Protein AF-A0A9E6EIQ5-F1 (afdb_monomer)

pLDDT: mean 88.14, std 11.36, range [39.94, 97.75]

Sequence (71 aa):
MTDTNIYLPHLMRIAKITEEAPAVKTFRLEFMDAAAAEAFNFETGQFGLYSAFGEGESTFCIASSPTRKGY

Foldseek 3Di:
DPPPPPPDDFDWDQPDWDDDDVVDIDTDIDGPDPVCLVPDADDPPDWDWDADPPPGIDIDRDPDDRVDHDD

Radius of gyration: 13.44 Å; Cα contacts (8 Å, |Δi|>4): 74; chains: 1; bounding box: 25×28×43 Å

Structure (mmCIF, N/CA/C/O backbone):
data_AF-A0A9E6EIQ5-F1
#
_entry.id   AF-A0A9E6EIQ5-F1
#
loop_
_atom_site.group_PDB
_atom_site.id
_atom_site.type_symbol
_atom_site.label_atom_id
_atom_site.label_alt_id
_atom_site.label_comp_id
_atom_site.label_asym_id
_atom_site.label_entity_id
_atom_site.label_seq_id
_atom_site.pdbx_PDB_ins_code
_atom_site.Cartn_x
_atom_site.Cartn_y
_atom_site.Cartn_z
_atom_site.occupancy
_atom_site.B_iso_or_equiv
_atom_site.auth_seq_id
_atom_site.auth_comp_id
_atom_site.auth_asym_id
_atom_site.auth_atom_id
_atom_site.pdbx_PDB_model_num
ATOM 1 N N . MET A 1 1 ? -11.717 -5.936 26.662 1.00 39.94 1 MET A N 1
ATOM 2 C CA . MET A 1 1 ? -11.267 -4.905 25.708 1.00 39.94 1 MET A CA 1
ATOM 3 C C . MET A 1 1 ? -10.205 -5.580 24.871 1.00 39.94 1 MET A C 1
ATOM 5 O O . MET A 1 1 ? -9.204 -5.991 25.438 1.00 39.94 1 MET A O 1
ATOM 9 N N . THR A 1 2 ? -10.490 -5.887 23.608 1.00 45.66 2 THR A N 1
ATOM 10 C CA . THR A 1 2 ? -9.493 -6.487 22.714 1.00 45.66 2 THR A CA 1
ATOM 11 C C . THR A 1 2 ? -8.436 -5.431 22.449 1.00 45.66 2 THR A C 1
ATOM 13 O O . THR A 1 2 ? -8.730 -4.407 21.842 1.00 45.66 2 THR A O 1
ATOM 16 N N . ASP A 1 3 ? -7.260 -5.653 23.014 1.00 54.62 3 ASP A N 1
ATOM 17 C CA . ASP A 1 3 ? -6.097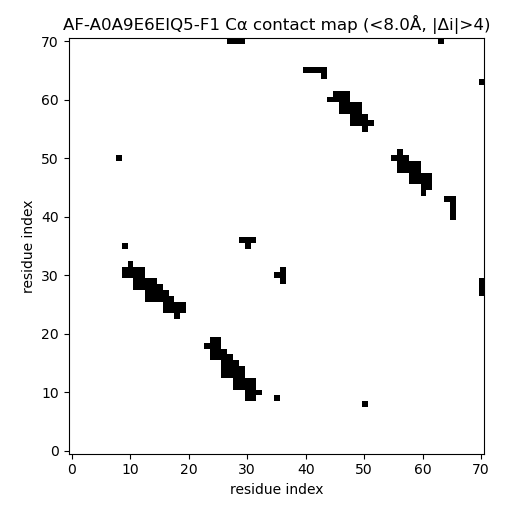 -4.792 22.879 1.00 54.62 3 ASP A CA 1
ATOM 18 C C . ASP A 1 3 ? -5.709 -4.717 21.393 1.00 54.62 3 ASP A C 1
ATOM 20 O O . ASP A 1 3 ? -5.477 -5.749 20.755 1.00 54.62 3 AS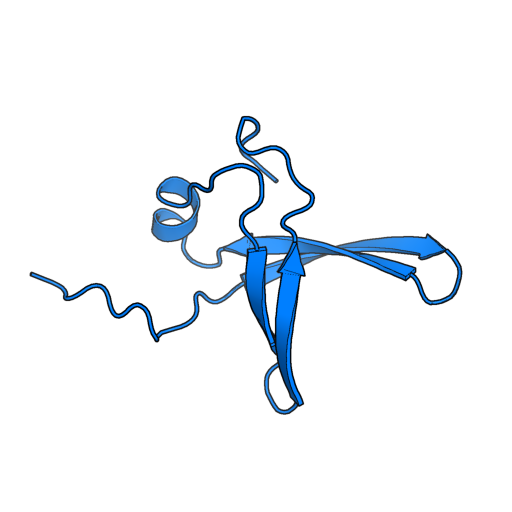P A O 1
ATOM 24 N N . THR A 1 4 ? -5.729 -3.520 20.805 1.00 72.06 4 THR A N 1
ATOM 25 C CA . THR A 1 4 ? -5.377 -3.318 19.394 1.00 72.06 4 THR A CA 1
ATOM 26 C C . THR A 1 4 ? -3.862 -3.422 19.266 1.00 72.06 4 THR A C 1
ATOM 28 O O . THR A 1 4 ? -3.140 -2.452 19.486 1.00 72.06 4 THR A O 1
ATOM 31 N N . ASN A 1 5 ? -3.359 -4.615 18.949 1.00 82.00 5 ASN A N 1
ATOM 32 C CA . ASN A 1 5 ? -1.927 -4.838 18.790 1.00 82.00 5 ASN A CA 1
ATOM 33 C C . ASN A 1 5 ? -1.414 -4.184 17.497 1.00 82.00 5 ASN A C 1
ATOM 35 O O . ASN A 1 5 ? -1.568 -4.739 16.412 1.00 82.00 5 ASN A O 1
ATOM 39 N N . ILE A 1 6 ? -0.752 -3.035 17.634 1.00 80.62 6 ILE A N 1
ATOM 40 C CA . ILE A 1 6 ? -0.172 -2.271 16.519 1.00 80.62 6 ILE A CA 1
ATOM 41 C C . ILE A 1 6 ? 0.968 -2.996 15.788 1.00 80.62 6 ILE A C 1
ATOM 43 O O . ILE A 1 6 ? 1.335 -2.596 14.689 1.00 80.62 6 ILE A O 1
ATOM 47 N N . TYR A 1 7 ? 1.539 -4.044 16.388 1.00 83.38 7 TYR A N 1
ATOM 48 C CA . TYR A 1 7 ? 2.599 -4.852 15.782 1.00 83.38 7 TYR A CA 1
ATOM 49 C C . TYR A 1 7 ? 2.057 -6.023 14.963 1.00 83.38 7 TYR A C 1
ATOM 51 O O . TYR A 1 7 ? 2.835 -6.731 14.326 1.00 83.38 7 TYR A O 1
ATOM 59 N N . LEU A 1 8 ? 0.744 -6.269 14.998 1.00 88.25 8 LEU A N 1
ATOM 60 C CA . LEU A 1 8 ? 0.135 -7.302 14.176 1.00 88.25 8 LEU A CA 1
ATOM 61 C C . LEU A 1 8 ? -0.236 -6.700 12.811 1.00 88.25 8 LEU A C 1
ATOM 63 O O . LEU A 1 8 ? -1.087 -5.809 12.759 1.00 88.25 8 LEU A O 1
ATOM 67 N N . PRO A 1 9 ? 0.362 -7.166 11.701 1.00 90.56 9 PRO A N 1
ATOM 68 C CA . PRO A 1 9 ? 0.035 -6.639 10.387 1.00 90.56 9 PRO A CA 1
ATOM 69 C C . PRO A 1 9 ? -1.381 -7.049 9.971 1.00 90.56 9 PRO A C 1
ATOM 71 O O . PRO A 1 9 ? -1.852 -8.151 10.268 1.00 90.56 9 PRO A O 1
ATOM 74 N N . HIS A 1 10 ? -2.045 -6.180 9.214 1.00 92.25 10 HIS A N 1
ATOM 75 C CA . HIS A 1 10 ? -3.294 -6.531 8.550 1.00 92.25 10 HIS A CA 1
ATOM 76 C C . HIS A 1 10 ? -3.014 -7.348 7.287 1.00 92.25 10 HIS A C 1
ATOM 78 O O . HIS A 1 10 ? -2.211 -6.952 6.441 1.00 92.25 10 HIS A O 1
ATOM 84 N N . LEU A 1 11 ? -3.718 -8.470 7.127 1.00 94.25 11 LEU A N 1
ATOM 85 C CA . LEU A 1 11 ? -3.641 -9.263 5.904 1.00 94.25 11 LEU A CA 1
ATOM 86 C C . LEU A 1 11 ? -4.351 -8.550 4.749 1.00 94.25 11 LEU A C 1
ATOM 88 O O . LEU A 1 11 ? -5.511 -8.140 4.862 1.00 94.25 11 LEU A O 1
ATOM 92 N N . MET A 1 12 ? -3.647 -8.456 3.623 1.00 94.00 12 MET A N 1
ATOM 93 C CA . MET A 1 12 ? -4.104 -7.804 2.398 1.00 94.00 12 MET A CA 1
ATOM 94 C C . MET A 1 12 ? -4.143 -8.799 1.246 1.00 94.00 12 MET A C 1
ATOM 96 O O . MET A 1 12 ? -3.271 -9.657 1.113 1.00 94.00 12 MET A O 1
ATOM 100 N N . ARG A 1 13 ? -5.119 -8.634 0.359 1.00 94.62 13 ARG A N 1
ATOM 101 C CA . ARG A 1 13 ? -5.197 -9.310 -0.936 1.00 94.62 13 ARG A CA 1
ATOM 102 C C . ARG A 1 13 ? -4.755 -8.347 -2.033 1.00 94.62 13 ARG A C 1
ATOM 104 O O . ARG A 1 13 ? -5.210 -7.208 -2.075 1.00 94.62 13 ARG A O 1
ATOM 111 N N . ILE A 1 14 ? -3.936 -8.822 -2.970 1.00 95.19 14 ILE A N 1
ATOM 112 C CA . ILE A 1 14 ? -3.672 -8.097 -4.219 1.00 95.19 14 ILE A CA 1
ATOM 113 C C . ILE A 1 14 ? -4.899 -8.260 -5.121 1.00 95.19 14 ILE A C 1
ATOM 115 O O . ILE A 1 14 ? -5.111 -9.318 -5.710 1.00 95.19 14 ILE A O 1
ATOM 119 N N . ALA A 1 15 ? -5.724 -7.222 -5.204 1.00 95.00 15 ALA A N 1
ATOM 120 C CA . ALA A 1 15 ? -6.953 -7.218 -5.992 1.00 95.00 15 ALA A CA 1
ATOM 121 C C . ALA A 1 15 ? -6.702 -6.928 -7.476 1.00 95.00 15 ALA A C 1
ATOM 123 O O . ALA A 1 15 ? -7.433 -7.396 -8.347 1.00 95.00 15 ALA A O 1
ATOM 124 N N . LYS A 1 16 ? -5.655 -6.152 -7.777 1.00 95.88 16 LYS A N 1
ATOM 125 C CA . LYS A 1 16 ? -5.244 -5.840 -9.148 1.00 95.88 16 LYS A CA 1
ATOM 126 C C . LYS A 1 16 ? -3.747 -5.569 -9.213 1.00 95.88 16 LYS A C 1
ATOM 128 O O . LYS A 1 16 ? -3.183 -4.955 -8.311 1.00 95.88 16 LYS A O 1
ATOM 133 N N . ILE A 1 17 ? -3.140 -5.970 -10.323 1.00 96.56 17 ILE A N 1
ATOM 134 C CA . ILE A 1 17 ? -1.786 -5.580 -10.714 1.00 96.56 17 ILE A CA 1
ATOM 135 C C . ILE A 1 17 ? -1.906 -4.825 -12.038 1.00 96.56 17 ILE A C 1
ATOM 137 O O . ILE A 1 17 ? -2.526 -5.328 -12.974 1.00 96.56 17 ILE A O 1
ATOM 141 N N . THR A 1 18 ? -1.336 -3.627 -12.111 1.00 96.56 18 THR A N 1
ATOM 142 C CA . THR A 1 18 ? -1.222 -2.846 -13.348 1.00 96.56 18 THR A CA 1
ATOM 143 C C . THR A 1 18 ? 0.255 -2.703 -13.692 1.00 96.56 18 THR A C 1
ATOM 145 O O . THR A 1 18 ? 1.052 -2.323 -12.837 1.00 96.56 18 THR A O 1
ATOM 148 N N . GLU A 1 19 ? 0.632 -3.014 -14.929 1.00 97.75 19 GLU A N 1
ATOM 149 C CA . GLU A 1 19 ? 1.974 -2.727 -15.438 1.00 97.75 19 GLU A CA 1
ATOM 150 C C . GLU A 1 19 ? 1.993 -1.296 -15.978 1.00 97.75 19 GLU A C 1
ATOM 152 O O . GLU A 1 19 ? 1.232 -0.974 -16.887 1.00 97.75 19 GLU A O 1
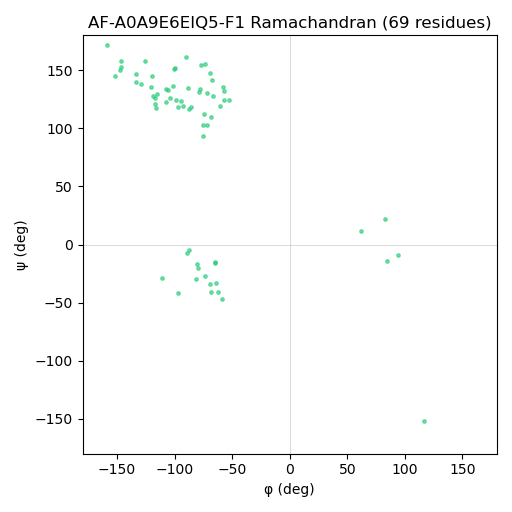ATOM 157 N N . GLU A 1 20 ? 2.819 -0.433 -15.389 1.00 96.62 20 GLU A N 1
ATOM 158 C CA . GLU A 1 20 ? 2.869 0.994 -15.744 1.00 96.62 20 GLU A CA 1
ATOM 159 C C . GLU A 1 20 ? 4.009 1.276 -16.733 1.00 96.62 20 GLU A C 1
ATOM 161 O O . GLU A 1 20 ? 3.858 2.031 -17.691 1.00 96.62 20 GLU A O 1
ATOM 166 N N . ALA A 1 21 ? 5.170 0.657 -16.498 1.00 96.88 21 ALA A N 1
ATOM 167 C CA . ALA A 1 21 ? 6.383 0.796 -17.299 1.00 96.88 21 ALA A CA 1
ATOM 168 C C . ALA A 1 21 ? 7.307 -0.420 -17.065 1.00 96.88 21 ALA A C 1
ATOM 170 O O . ALA A 1 21 ? 7.049 -1.219 -16.157 1.00 96.88 21 ALA A O 1
ATOM 171 N N . PRO A 1 22 ? 8.404 -0.589 -17.829 1.00 97.69 22 PRO A N 1
ATOM 172 C CA . PRO A 1 22 ? 9.382 -1.638 -17.554 1.00 97.69 22 PRO A CA 1
ATOM 173 C C . PRO A 1 22 ? 9.865 -1.585 -16.098 1.00 97.69 22 PRO A C 1
ATOM 175 O O . PRO A 1 22 ? 10.327 -0.547 -15.633 1.00 97.69 22 PRO A O 1
ATOM 178 N N . ALA A 1 23 ? 9.733 -2.707 -15.386 1.00 94.94 23 ALA A N 1
ATOM 179 C CA . ALA A 1 23 ? 10.033 -2.850 -13.956 1.00 94.94 23 ALA A CA 1
ATOM 180 C C . ALA A 1 23 ? 9.193 -1.985 -12.986 1.00 94.94 23 ALA A C 1
ATOM 182 O O . ALA A 1 23 ? 9.497 -1.950 -11.796 1.00 94.94 23 ALA A O 1
ATOM 183 N N . VAL A 1 24 ? 8.108 -1.347 -13.445 1.00 95.44 24 VAL A N 1
ATOM 184 C CA . VAL A 1 24 ? 7.196 -0.561 -12.598 1.00 95.44 24 VAL A CA 1
ATOM 185 C C . VAL A 1 24 ? 5.803 -1.182 -12.618 1.00 95.44 24 VAL A C 1
ATOM 187 O O . VAL A 1 24 ? 5.170 -1.305 -13.670 1.00 95.44 24 VAL A O 1
ATOM 190 N N . LYS A 1 25 ? 5.314 -1.564 -11.436 1.00 95.44 25 LYS A N 1
ATOM 191 C CA . LYS A 1 25 ? 3.981 -2.143 -11.247 1.00 95.44 25 LYS A CA 1
ATOM 192 C C . LYS A 1 25 ? 3.230 -1.416 -10.144 1.00 95.44 25 LYS A C 1
ATOM 194 O O . LYS A 1 25 ? 3.790 -1.151 -9.084 1.00 95.44 25 LYS A O 1
ATOM 199 N N . THR A 1 26 ? 1.950 -1.175 -10.384 1.00 94.69 26 THR A N 1
ATOM 200 C CA . THR A 1 26 ? 1.008 -0.696 -9.374 1.00 94.69 26 THR A CA 1
ATOM 201 C C . THR A 1 26 ? 0.214 -1.877 -8.834 1.00 94.69 26 THR A C 1
ATOM 203 O O . THR A 1 26 ? -0.452 -2.588 -9.591 1.00 94.69 26 THR A O 1
ATOM 206 N N . PHE A 1 27 ? 0.249 -2.068 -7.517 1.00 93.75 27 PHE A N 1
ATOM 207 C CA . PHE A 1 27 ? -0.550 -3.073 -6.822 1.00 93.75 27 PHE A CA 1
ATOM 208 C C . PHE A 1 27 ? -1.722 -2.400 -6.114 1.00 93.75 27 PHE A C 1
ATOM 210 O O . PHE A 1 27 ? -1.537 -1.480 -5.321 1.00 93.75 27 PHE A O 1
ATOM 217 N N . ARG A 1 28 ? -2.935 -2.878 -6.388 1.00 92.94 28 ARG A N 1
ATOM 218 C CA . ARG A 1 28 ? -4.129 -2.515 -5.627 1.00 92.94 28 ARG A CA 1
ATOM 219 C C . ARG A 1 28 ? -4.324 -3.541 -4.521 1.00 92.94 28 ARG A C 1
ATOM 221 O O . ARG A 1 28 ? -4.480 -4.727 -4.815 1.00 92.94 28 ARG A O 1
ATOM 228 N N . LEU A 1 29 ? -4.294 -3.076 -3.279 1.00 93.19 29 LEU A N 1
ATOM 229 C CA . LEU A 1 29 ? -4.408 -3.902 -2.084 1.00 93.19 29 LEU A CA 1
ATOM 230 C C . LEU A 1 29 ? -5.775 -3.696 -1.441 1.00 93.19 29 LEU A C 1
ATOM 232 O O . LEU A 1 29 ? -6.206 -2.562 -1.267 1.00 93.19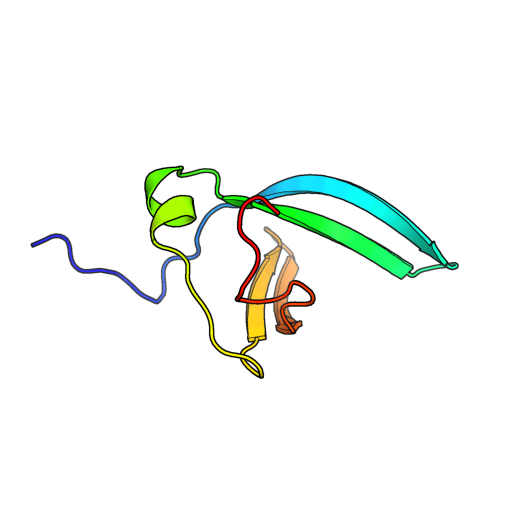 29 LEU A O 1
ATOM 236 N N . GLU A 1 30 ? -6.421 -4.793 -1.069 1.00 93.62 30 GLU A N 1
ATOM 237 C CA . GLU A 1 30 ? -7.687 -4.795 -0.342 1.00 93.62 30 GLU A CA 1
ATOM 238 C C . GLU A 1 30 ? -7.508 -5.521 0.989 1.00 93.62 30 GLU A C 1
ATOM 240 O O . GLU A 1 30 ? -6.935 -6.615 1.035 1.00 93.62 30 GLU A O 1
ATOM 245 N N . PHE A 1 31 ? -8.039 -4.946 2.066 1.00 93.75 31 PHE A N 1
ATOM 246 C CA . PHE A 1 31 ? -8.096 -5.609 3.366 1.00 93.75 31 PHE A CA 1
ATOM 247 C C . PHE A 1 31 ? -8.871 -6.927 3.246 1.00 93.75 31 PHE A C 1
ATOM 249 O O . PHE A 1 31 ? -9.938 -6.991 2.631 1.00 93.75 31 PHE A O 1
ATOM 256 N N . MET A 1 32 ? -8.346 -7.995 3.849 1.00 93.94 32 MET A N 1
ATOM 257 C CA . MET A 1 32 ? -9.086 -9.257 3.947 1.00 93.94 32 MET A CA 1
ATOM 258 C C . MET A 1 32 ? -10.216 -9.192 4.982 1.00 93.94 32 MET A C 1
ATOM 260 O O . MET A 1 32 ? -11.204 -9.908 4.844 1.00 93.94 32 MET A O 1
ATOM 264 N N . ASP A 1 33 ? -10.074 -8.334 5.994 1.00 92.44 33 ASP A N 1
ATOM 265 C CA . ASP A 1 33 ? -11.097 -8.058 7.001 1.00 92.44 33 ASP A CA 1
ATOM 266 C C . ASP A 1 33 ? -11.880 -6.789 6.633 1.00 92.44 33 ASP A C 1
ATOM 268 O O . ASP A 1 33 ? -11.320 -5.693 6.563 1.00 92.44 33 ASP A O 1
ATOM 272 N N . ALA A 1 34 ? -13.189 -6.939 6.423 1.00 90.62 34 ALA A N 1
ATOM 273 C CA . ALA A 1 34 ? -14.082 -5.835 6.089 1.00 90.62 34 ALA A CA 1
ATOM 274 C C . ALA A 1 34 ? -14.185 -4.795 7.218 1.00 90.62 34 ALA A C 1
ATOM 276 O O . ALA A 1 34 ? -14.303 -3.606 6.937 1.00 90.62 34 ALA A O 1
ATOM 277 N N . ALA A 1 35 ? -14.102 -5.211 8.487 1.00 90.69 35 ALA A N 1
ATOM 278 C CA . ALA A 1 35 ? -14.145 -4.275 9.608 1.00 90.69 35 ALA A CA 1
ATOM 279 C C . ALA A 1 35 ? -12.880 -3.404 9.649 1.00 90.69 35 ALA A C 1
ATOM 281 O O . ALA A 1 35 ? -12.972 -2.192 9.843 1.00 90.69 35 ALA A O 1
ATOM 282 N N . ALA A 1 36 ? -11.712 -4.004 9.395 1.00 89.94 36 ALA A N 1
ATOM 283 C CA . ALA A 1 36 ? -10.459 -3.269 9.248 1.00 89.94 36 ALA A CA 1
ATOM 284 C C . ALA A 1 36 ? -10.499 -2.304 8.051 1.00 89.94 36 ALA A C 1
ATOM 286 O O . ALA A 1 36 ? -10.057 -1.167 8.183 1.00 89.94 36 ALA A O 1
ATOM 287 N N . ALA A 1 37 ? -11.082 -2.721 6.920 1.00 89.50 37 ALA A N 1
ATOM 288 C CA . ALA A 1 37 ? -11.250 -1.871 5.740 1.00 89.50 37 ALA A CA 1
ATOM 289 C C . ALA A 1 37 ? -12.073 -0.606 6.042 1.00 89.50 37 ALA A C 1
ATOM 291 O O . ALA A 1 37 ? -11.682 0.497 5.668 1.00 89.50 37 ALA A O 1
ATOM 292 N N . GLU A 1 38 ? -13.203 -0.761 6.740 1.00 89.44 38 GLU A N 1
ATOM 293 C CA . GLU A 1 38 ? -14.093 0.352 7.091 1.00 89.44 38 GLU A CA 1
ATOM 294 C C . GLU A 1 38 ? -13.481 1.298 8.131 1.00 89.44 38 GLU A C 1
ATOM 296 O O . GLU A 1 38 ? -13.715 2.510 8.086 1.00 89.44 38 GLU A O 1
ATOM 301 N N . ALA A 1 39 ? -12.691 0.750 9.059 1.00 89.06 39 ALA A N 1
ATOM 302 C CA . ALA A 1 39 ? -12.010 1.507 10.103 1.00 89.06 39 ALA A CA 1
ATOM 303 C C . ALA A 1 39 ? -10.723 2.196 9.619 1.00 89.06 39 ALA A C 1
ATOM 305 O O . ALA A 1 39 ? -10.255 3.133 10.269 1.00 89.06 39 ALA A O 1
ATOM 306 N N . PHE A 1 40 ? -10.139 1.744 8.505 1.00 88.50 40 PHE A N 1
ATOM 307 C CA . PHE A 1 40 ? -8.880 2.276 8.007 1.00 88.50 40 PHE A CA 1
ATOM 308 C C . PHE A 1 40 ? -9.027 3.727 7.541 1.00 88.50 40 PHE A C 1
ATOM 310 O O . PHE A 1 40 ? -9.873 4.071 6.713 1.00 88.50 40 PHE A O 1
ATOM 317 N N . ASN A 1 41 ? -8.155 4.582 8.065 1.00 88.81 41 ASN A N 1
ATOM 318 C CA . ASN A 1 41 ? -8.036 5.974 7.673 1.00 88.81 41 ASN A CA 1
ATOM 319 C C . ASN A 1 41 ? -6.575 6.411 7.811 1.00 88.81 41 ASN A C 1
ATOM 321 O O . ASN A 1 41 ? -5.852 5.894 8.663 1.00 88.81 41 ASN A O 1
ATOM 325 N N . PHE A 1 42 ? -6.149 7.363 6.987 1.00 89.31 42 PHE A N 1
ATOM 326 C CA . PHE A 1 42 ? -4.784 7.881 6.999 1.00 89.31 42 PHE A CA 1
ATOM 327 C C . PHE A 1 42 ? -4.758 9.364 6.626 1.00 89.31 42 PHE A C 1
ATOM 329 O O . PHE A 1 42 ? -5.668 9.885 5.979 1.00 89.31 42 PHE A O 1
ATOM 336 N N . GLU A 1 43 ? -3.692 10.041 7.029 1.00 90.38 43 GLU A N 1
ATOM 337 C CA . GLU A 1 43 ? -3.421 11.435 6.703 1.00 90.38 43 GLU A CA 1
ATOM 338 C C . GLU A 1 43 ? -2.407 11.545 5.560 1.00 90.38 43 GLU A C 1
ATOM 340 O O . GLU A 1 43 ? -1.526 10.700 5.374 1.00 90.38 43 GLU A O 1
ATOM 345 N N . THR A 1 44 ? -2.510 12.621 4.780 1.00 88.31 44 THR A N 1
ATOM 346 C CA . THR A 1 44 ? -1.555 12.909 3.706 1.00 88.31 44 THR A CA 1
ATOM 347 C C . THR A 1 44 ? -0.133 13.003 4.259 1.00 88.31 44 THR A C 1
ATOM 349 O O . THR A 1 44 ? 0.121 13.721 5.221 1.00 88.31 44 THR A O 1
ATOM 352 N N . GLY A 1 45 ? 0.806 12.318 3.606 1.00 88.31 45 GLY A N 1
ATOM 353 C CA . GLY A 1 45 ? 2.211 12.271 4.020 1.00 88.31 45 GLY A CA 1
ATOM 354 C C . GLY A 1 45 ? 2.560 11.072 4.902 1.00 88.31 45 GLY A C 1
ATOM 355 O O . GLY A 1 45 ? 3.743 10.821 5.121 1.00 88.31 45 GLY A O 1
ATOM 356 N N . GLN A 1 46 ? 1.570 10.296 5.356 1.00 92.00 46 GLN A N 1
ATOM 357 C CA . GLN A 1 46 ? 1.825 9.005 5.987 1.00 92.00 46 GLN A CA 1
ATOM 358 C C . GLN A 1 46 ? 2.237 7.945 4.956 1.00 92.00 46 GLN A C 1
ATOM 360 O O . GLN A 1 46 ? 1.905 8.006 3.768 1.00 92.00 46 GLN A O 1
ATOM 365 N N . PHE A 1 47 ? 2.964 6.945 5.440 1.00 92.62 47 PHE A N 1
ATOM 366 C CA . PHE A 1 47 ? 3.372 5.770 4.684 1.00 92.62 47 PHE A CA 1
ATOM 367 C C . PHE A 1 47 ? 2.935 4.507 5.427 1.00 92.62 47 PHE A C 1
ATOM 369 O O . PHE A 1 47 ? 2.719 4.529 6.638 1.00 92.62 47 PHE A O 1
ATOM 376 N N . GLY A 1 48 ? 2.809 3.407 4.690 1.00 91.06 48 GLY A N 1
ATOM 377 C CA . GLY A 1 48 ? 2.595 2.082 5.262 1.00 91.06 48 GLY A CA 1
ATOM 378 C C . GLY A 1 48 ? 3.901 1.297 5.325 1.00 91.06 48 GLY A C 1
ATOM 379 O O . GLY A 1 48 ? 4.796 1.498 4.497 1.00 91.06 48 GLY A O 1
ATOM 380 N N . LEU A 1 49 ? 3.994 0.389 6.292 1.00 93.94 49 LEU A N 1
ATOM 381 C CA . LEU A 1 49 ? 4.984 -0.681 6.293 1.00 93.94 49 LEU A CA 1
ATOM 382 C C . LEU A 1 49 ? 4.326 -1.920 5.681 1.00 93.94 49 LEU A C 1
ATOM 384 O O . LEU A 1 49 ? 3.263 -2.342 6.135 1.00 93.94 49 LEU A O 1
ATOM 388 N N . TYR A 1 50 ? 4.924 -2.460 4.627 1.00 93.75 50 TYR A N 1
ATOM 389 C CA . TYR A 1 50 ? 4.366 -3.568 3.863 1.00 93.75 50 TYR A CA 1
ATOM 390 C C . TYR A 1 50 ? 5.290 -4.768 3.971 1.00 93.75 50 TYR A C 1
ATOM 392 O O . TYR A 1 50 ? 6.478 -4.673 3.658 1.00 93.75 50 TYR A O 1
ATOM 400 N N . SER A 1 51 ? 4.720 -5.894 4.384 1.00 93.44 51 SER A N 1
ATOM 401 C CA . SER A 1 51 ? 5.441 -7.143 4.599 1.00 93.44 51 SER A CA 1
ATOM 402 C C . SER A 1 51 ? 5.135 -8.127 3.473 1.00 93.44 51 SER A C 1
ATOM 404 O O . SER A 1 51 ? 3.975 -8.355 3.124 1.00 93.44 51 SER A O 1
ATOM 406 N N . ALA A 1 52 ? 6.178 -8.740 2.922 1.00 91.81 52 ALA A N 1
ATOM 407 C CA . ALA A 1 52 ? 6.085 -9.868 2.011 1.00 91.81 52 ALA 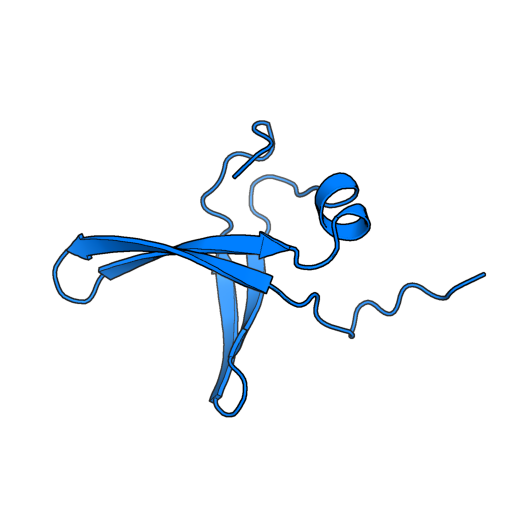A CA 1
ATOM 408 C C . ALA A 1 52 ? 6.538 -11.135 2.747 1.00 91.81 52 ALA A C 1
ATOM 410 O O . ALA A 1 52 ? 7.650 -11.203 3.278 1.00 91.81 52 ALA A O 1
ATOM 411 N N . PHE A 1 53 ? 5.663 -12.142 2.803 1.00 89.75 53 PHE A N 1
ATOM 412 C CA . PHE A 1 53 ? 5.943 -13.388 3.515 1.00 89.75 53 PHE A CA 1
ATOM 413 C C . PHE A 1 53 ? 7.216 -14.053 2.991 1.00 89.75 53 PHE A C 1
ATOM 415 O O . PHE A 1 53 ? 7.317 -14.352 1.806 1.00 89.75 53 PHE A O 1
ATOM 422 N N . GLY A 1 54 ? 8.162 -14.306 3.894 1.00 93.00 54 GLY A N 1
ATOM 423 C CA . GLY A 1 54 ? 9.446 -14.930 3.569 1.00 93.00 54 GLY A CA 1
ATOM 424 C C . GLY A 1 54 ? 10.532 -13.969 3.079 1.00 93.00 54 GLY A C 1
ATOM 425 O O . GLY A 1 54 ? 11.691 -14.359 3.109 1.00 93.00 54 GLY A O 1
ATOM 426 N N . GLU A 1 55 ? 10.193 -12.728 2.714 1.00 94.62 55 GLU A N 1
ATOM 427 C CA . GLU A 1 55 ? 11.151 -11.766 2.140 1.00 94.62 55 GLU A CA 1
ATOM 428 C C . GLU A 1 55 ? 11.466 -10.586 3.066 1.00 94.62 55 GLU A C 1
ATOM 430 O O . GLU A 1 55 ? 12.567 -10.040 3.031 1.00 94.62 55 GLU A O 1
ATOM 435 N N . GLY A 1 56 ? 10.523 -10.200 3.929 1.00 93.62 56 GLY A N 1
ATOM 436 C CA . GLY A 1 56 ? 10.704 -9.114 4.893 1.00 93.62 56 GLY A CA 1
ATOM 437 C C . GLY A 1 56 ? 9.756 -7.946 4.652 1.00 93.62 56 GLY A C 1
ATOM 438 O O . GLY A 1 56 ? 8.639 -8.137 4.170 1.00 93.62 56 GLY A O 1
ATOM 439 N N . GLU A 1 57 ? 10.178 -6.739 5.034 1.00 94.88 57 GLU A N 1
ATOM 440 C CA . GLU A 1 57 ? 9.307 -5.561 5.107 1.00 94.88 57 GLU A CA 1
ATOM 441 C C . GLU A 1 57 ? 9.952 -4.333 4.464 1.00 94.88 57 GLU A C 1
ATOM 443 O O . GLU A 1 57 ? 11.168 -4.145 4.520 1.00 94.88 57 GLU A O 1
ATOM 448 N N . SER A 1 58 ? 9.133 -3.478 3.855 1.00 94.81 58 SER A N 1
ATOM 449 C CA . SER A 1 58 ? 9.580 -2.215 3.268 1.00 94.81 58 SER A CA 1
ATOM 450 C C . SER A 1 58 ? 8.511 -1.132 3.383 1.00 94.81 58 SER A C 1
ATOM 452 O O . SER A 1 58 ? 7.314 -1.418 3.466 1.00 94.81 58 SER A O 1
ATOM 454 N N . THR A 1 59 ? 8.940 0.127 3.413 1.00 94.56 59 THR A N 1
ATOM 455 C CA . THR A 1 59 ? 8.038 1.275 3.500 1.00 94.56 59 THR A CA 1
ATOM 456 C C . THR A 1 59 ? 7.600 1.724 2.112 1.00 94.56 59 THR A C 1
ATOM 458 O O . THR A 1 59 ? 8.414 1.890 1.206 1.00 94.56 59 THR A O 1
ATOM 461 N N . PHE A 1 60 ? 6.302 1.984 1.955 1.00 92.62 60 P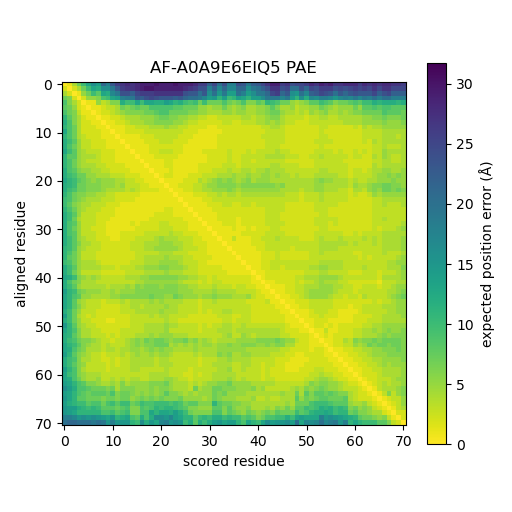HE A N 1
ATOM 462 C CA . PHE A 1 60 ? 5.762 2.610 0.750 1.00 92.62 60 PHE A CA 1
ATOM 463 C C . PHE A 1 60 ? 4.793 3.729 1.117 1.00 92.62 60 PHE A C 1
ATOM 465 O O . PHE A 1 60 ? 3.975 3.606 2.033 1.00 92.62 60 PHE A O 1
ATOM 472 N N . CYS A 1 61 ? 4.856 4.831 0.376 1.00 91.62 61 CYS A N 1
ATOM 473 C CA . CYS A 1 61 ? 3.866 5.893 0.495 1.00 91.62 61 CYS A CA 1
ATOM 474 C C . CYS A 1 61 ? 2.509 5.404 -0.019 1.00 91.62 61 CYS A C 1
ATOM 476 O O . CYS A 1 61 ? 2.428 4.700 -1.028 1.00 91.62 61 CYS A O 1
ATOM 478 N N . ILE A 1 62 ? 1.434 5.813 0.653 1.00 89.00 62 ILE A N 1
ATOM 479 C CA . ILE A 1 62 ? 0.080 5.518 0.192 1.00 89.00 62 ILE A CA 1
ATOM 480 C C . ILE A 1 62 ? -0.214 6.433 -1.002 1.00 89.00 62 ILE A C 1
ATOM 482 O O . ILE A 1 62 ? -0.279 7.652 -0.863 1.00 89.00 62 ILE A O 1
ATOM 486 N N . ALA A 1 63 ? -0.347 5.844 -2.192 1.00 86.56 63 ALA A N 1
ATOM 487 C CA . ALA A 1 63 ? -0.567 6.592 -3.432 1.00 86.56 63 ALA A CA 1
ATOM 488 C C . ALA A 1 63 ? -2.032 7.028 -3.631 1.00 86.56 63 ALA A C 1
ATOM 490 O O . ALA A 1 63 ? -2.319 7.886 -4.468 1.00 86.56 63 ALA A O 1
ATOM 491 N N . SER A 1 64 ? -2.974 6.430 -2.895 1.00 83.69 64 SER A N 1
ATOM 492 C CA . SER A 1 64 ? -4.388 6.795 -2.944 1.00 83.69 64 SER A CA 1
ATOM 493 C C . SER A 1 64 ? -4.662 8.086 -2.170 1.00 83.69 64 SER A C 1
ATOM 495 O O . SER A 1 64 ? -3.941 8.473 -1.253 1.00 83.69 64 SER A O 1
ATOM 497 N N . SER A 1 65 ? -5.732 8.782 -2.556 1.00 84.81 65 SER A N 1
ATOM 498 C CA . SER A 1 65 ? -6.173 9.976 -1.837 1.00 84.81 65 SER A CA 1
ATOM 499 C C . SER A 1 65 ? -6.930 9.576 -0.565 1.00 84.81 65 SER A C 1
ATOM 501 O O . SER A 1 65 ? -7.845 8.757 -0.671 1.00 84.81 65 SER A O 1
ATOM 503 N N . PRO A 1 66 ? -6.653 10.195 0.600 1.00 83.44 66 PRO A N 1
ATOM 504 C CA . PRO A 1 66 ? -7.353 9.879 1.850 1.00 83.44 66 PRO A CA 1
ATOM 505 C C . PRO A 1 66 ? -8.848 10.235 1.811 1.00 83.44 66 PRO A C 1
ATOM 507 O O . PRO A 1 66 ? -9.628 9.765 2.630 1.00 83.44 66 PRO A O 1
ATOM 510 N N . THR A 1 67 ? -9.284 11.045 0.840 1.00 81.94 67 THR A N 1
ATOM 511 C CA . THR A 1 67 ? -10.691 11.448 0.686 1.00 81.94 67 THR A CA 1
ATOM 512 C C . THR A 1 67 ? -11.520 10.482 -0.158 1.00 81.94 67 THR A C 1
ATOM 514 O O . THR A 1 67 ? -12.729 10.675 -0.292 1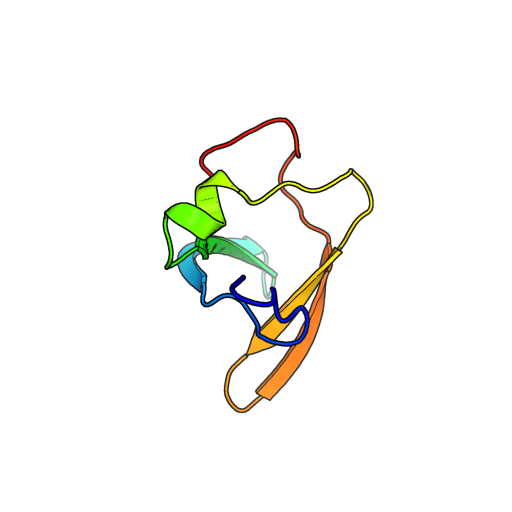.00 81.94 67 THR A O 1
ATOM 517 N N . ARG A 1 68 ? -10.908 9.448 -0.751 1.00 77.19 68 ARG A N 1
ATOM 518 C CA . ARG A 1 68 ? -11.603 8.486 -1.613 1.00 77.19 68 ARG A CA 1
ATOM 519 C C . ARG A 1 68 ? -11.572 7.091 -1.001 1.00 77.19 68 ARG A C 1
ATOM 521 O O . ARG A 1 68 ? -10.511 6.491 -0.871 1.00 77.19 68 ARG A O 1
ATOM 528 N N . LYS A 1 69 ? -12.757 6.563 -0.695 1.00 73.81 69 LYS A N 1
ATOM 529 C CA . LYS A 1 69 ? -12.954 5.175 -0.254 1.00 73.81 69 LYS A CA 1
ATOM 530 C C . LYS A 1 69 ? -13.199 4.240 -1.443 1.00 73.81 69 LYS A C 1
ATOM 532 O O . LYS A 1 69 ? -13.590 4.694 -2.518 1.00 73.81 69 LYS A O 1
ATOM 537 N N . GLY A 1 70 ? -13.005 2.937 -1.233 1.00 66.00 70 GLY A N 1
ATOM 538 C CA . GLY A 1 70 ? -13.292 1.902 -2.235 1.00 66.00 70 GLY A CA 1
ATOM 539 C C . GLY A 1 70 ? -12.187 1.685 -3.272 1.00 66.00 70 GLY A C 1
ATOM 540 O O . GLY A 1 70 ? -12.469 1.186 -4.366 1.00 66.00 70 GLY A O 1
ATOM 541 N N . TYR A 1 71 ? -10.951 2.075 -2.945 1.00 55.97 71 TYR A N 1
ATOM 542 C CA . TYR A 1 71 ? -9.751 1.495 -3.552 1.00 55.97 71 TYR A CA 1
ATOM 543 C C . TYR A 1 71 ? -9.420 0.177 -2.859 1.00 55.97 71 TYR A C 1
ATOM 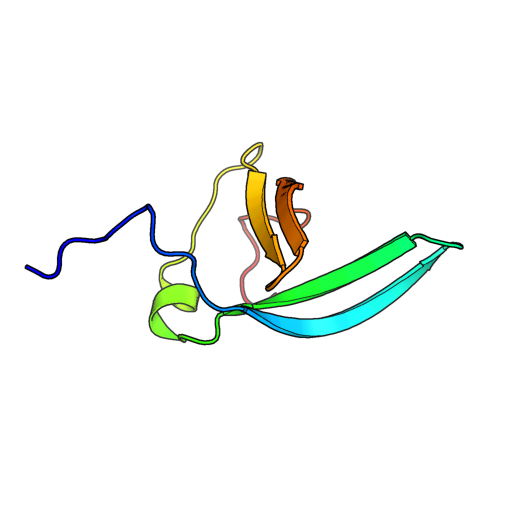545 O O . TYR A 1 71 ? -9.639 0.097 -1.637 1.00 55.97 71 TYR A O 1
#

Solvent-accessible surface area (backbone atoms only — not comparable to full-atom values): 4930 Å² total; per-residue (Å²): 130,86,77,83,60,85,86,59,81,82,61,66,42,80,78,43,78,44,82,77,50,94,99,38,71,50,74,41,61,35,60,71,46,66,69,58,51,73,68,61,80,70,61,91,90,52,6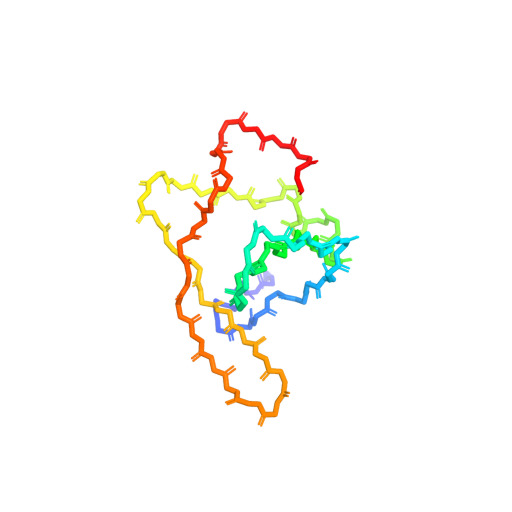5,45,81,48,74,46,93,97,79,48,73,48,80,43,70,64,86,68,58,77,89,60,83,92,107

Mean predicted aligned error: 4.93 Å

Secondary structure (DSSP, 8-state):
-----TTSPPPEEEEEEEEEETTEEEEEEEESSHHHHHH----TT-EEEEEETTTEEEEEE--S-TT----